Protein AF-A0A7V8SV93-F1 (afdb_monomer_lite)

Secondary structure (DSSP, 8-state):
-------HHHHHHHH-HHHHHHHHHHHHHHHHHHHHHT-SS--HHHHHHHHHHHHHHHH-

Foldseek 3Di:
DPPPPCPVLNVCCVPPPVSVVLVVLLVVLVVLLVVLVPDPDHDPVSVVSNVVSVVSNVVD

pLDDT: mean 76.56, std 10.62, range [39.06, 87.12]

Structure (mmCIF, N/CA/C/O backbone):
data_AF-A0A7V8SV93-F1
#
_entry.id   AF-A0A7V8SV93-F1
#
loop_
_atom_site.group_PDB
_atom_site.id
_atom_site.type_symbol
_atom_site.label_atom_id
_atom_site.label_alt_id
_atom_site.label_comp_id
_atom_site.label_asym_id
_atom_site.label_entity_id
_atom_site.label_seq_id
_atom_site.pdbx_PDB_ins_code
_atom_site.Cartn_x
_atom_site.Cartn_y
_atom_site.Cartn_z
_atom_site.occupancy
_atom_site.B_iso_or_equiv
_atom_site.auth_seq_id
_atom_site.auth_comp_id
_atom_site.auth_asym_id
_atom_site.auth_atom_id
_atom_site.pdbx_PDB_model_num
ATOM 1 N N . MET A 1 1 ? -6.118 -2.999 -35.390 1.00 39.06 1 MET A N 1
ATOM 2 C CA . MET A 1 1 ? -5.610 -3.689 -34.187 1.00 39.06 1 MET A CA 1
ATOM 3 C C . MET A 1 1 ? -5.226 -2.618 -33.193 1.00 39.06 1 MET A C 1
ATOM 5 O O . MET A 1 1 ? -4.354 -1.824 -33.516 1.00 39.06 1 MET A O 1
ATOM 9 N N . ALA A 1 2 ? -5.945 -2.510 -32.074 1.00 44.25 2 ALA A N 1
ATOM 10 C CA . ALA A 1 2 ? -5.616 -1.537 -31.040 1.00 44.25 2 ALA A CA 1
ATOM 11 C C . ALA A 1 2 ? -4.204 -1.857 -30.552 1.00 44.25 2 ALA A C 1
ATOM 13 O O . ALA A 1 2 ? -3.972 -2.935 -30.006 1.00 44.25 2 ALA A O 1
ATOM 14 N N . THR A 1 3 ? -3.250 -0.966 -30.814 1.00 49.31 3 THR A N 1
ATOM 15 C CA . THR A 1 3 ? -1.986 -0.984 -30.096 1.00 49.31 3 THR A CA 1
ATOM 16 C C . THR A 1 3 ? -2.379 -0.875 -28.637 1.00 49.31 3 THR A C 1
ATOM 18 O O . THR A 1 3 ? -2.848 0.174 -28.200 1.00 49.31 3 THR A O 1
ATOM 21 N N . ALA A 1 4 ? -2.306 -1.989 -27.907 1.00 58.47 4 ALA A N 1
ATOM 22 C CA . ALA A 1 4 ? -2.348 -1.962 -26.463 1.00 58.47 4 ALA A CA 1
ATOM 23 C C . ALA A 1 4 ? -1.176 -1.064 -26.079 1.00 58.47 4 ALA A C 1
ATOM 25 O O . ALA A 1 4 ? -0.022 -1.495 -26.111 1.00 58.47 4 ALA A O 1
ATOM 26 N N . GLN A 1 5 ? -1.466 0.222 -25.885 1.00 59.09 5 GLN A N 1
ATOM 27 C CA . GLN A 1 5 ? -0.526 1.201 -25.392 1.00 59.09 5 GLN A CA 1
ATOM 28 C C . GLN A 1 5 ? -0.164 0.642 -24.022 1.00 59.09 5 GLN A C 1
ATOM 30 O O . GLN A 1 5 ? -0.942 0.781 -23.079 1.00 59.09 5 GLN A O 1
ATOM 35 N N . ARG A 1 6 ? 0.924 -0.139 -23.948 1.00 58.31 6 ARG A N 1
ATOM 36 C CA . ARG A 1 6 ? 1.418 -0.668 -22.678 1.00 58.31 6 ARG A CA 1
ATOM 37 C C . ARG A 1 6 ? 1.486 0.535 -21.769 1.00 58.31 6 ARG A C 1
ATOM 39 O O . ARG A 1 6 ? 2.069 1.550 -22.170 1.00 58.31 6 ARG A O 1
ATOM 46 N N . ALA A 1 7 ? 0.819 0.458 -20.619 1.00 73.06 7 ALA A N 1
ATOM 47 C CA . ALA A 1 7 ? 0.833 1.586 -19.716 1.00 73.06 7 ALA A CA 1
ATOM 48 C C . ALA A 1 7 ? 2.313 1.917 -19.480 1.00 73.06 7 ALA A C 1
ATOM 50 O O . ALA A 1 7 ? 3.119 0.993 -19.348 1.00 73.06 7 ALA A O 1
ATOM 51 N N . PRO A 1 8 ? 2.724 3.192 -19.463 1.00 69.62 8 PRO A N 1
ATOM 52 C CA . PRO A 1 8 ? 4.125 3.539 -19.219 1.00 69.62 8 PRO A CA 1
ATOM 53 C C . PRO A 1 8 ? 4.654 2.876 -17.933 1.00 69.62 8 PRO A C 1
ATOM 55 O O . PRO A 1 8 ? 5.813 2.484 -17.864 1.00 69.62 8 PRO A O 1
ATOM 58 N N . ARG A 1 9 ? 3.755 2.615 -16.973 1.00 69.50 9 ARG A N 1
ATOM 59 C CA . ARG A 1 9 ? 3.975 1.763 -15.799 1.00 69.50 9 ARG A CA 1
ATOM 60 C C . ARG A 1 9 ? 4.458 0.341 -16.136 1.00 69.50 9 ARG A C 1
ATOM 62 O O . ARG A 1 9 ? 5.409 -0.120 -15.520 1.00 69.50 9 ARG A O 1
ATOM 69 N N . ASP A 1 10 ? 3.840 -0.343 -17.096 1.00 70.81 10 ASP A N 1
ATOM 70 C CA . ASP A 1 10 ? 4.197 -1.710 -17.508 1.00 70.81 10 ASP A CA 1
ATOM 71 C C . ASP A 1 10 ? 5.563 -1.761 -18.198 1.00 70.81 10 ASP A C 1
ATOM 73 O O . ASP A 1 10 ? 6.309 -2.725 -18.042 1.00 70.81 10 ASP A O 1
ATOM 77 N N . VAL A 1 11 ? 5.906 -0.708 -18.945 1.00 75.38 11 VAL A N 1
ATOM 78 C CA . VAL A 1 11 ? 7.229 -0.566 -19.568 1.00 75.38 11 VAL A CA 1
ATOM 79 C C . VAL A 1 11 ? 8.302 -0.388 -18.493 1.00 75.38 11 VAL A C 1
ATOM 81 O O . VAL A 1 11 ? 9.326 -1.064 -18.546 1.00 75.38 11 VAL A O 1
ATOM 84 N N . LEU A 1 12 ? 8.049 0.446 -17.479 1.00 72.75 12 LEU A N 1
ATOM 85 C CA . LEU A 1 12 ? 8.957 0.647 -16.343 1.00 72.75 12 LEU A CA 1
ATOM 86 C C . LEU A 1 12 ? 9.096 -0.616 -15.480 1.00 72.75 12 LEU A C 1
ATOM 88 O O . LEU A 1 12 ? 10.204 -0.979 -15.102 1.00 72.75 12 LEU A O 1
ATOM 92 N N . LEU A 1 13 ? 8.004 -1.352 -15.252 1.00 73.75 13 LEU A N 1
ATOM 93 C CA . LEU A 1 13 ? 8.025 -2.669 -14.599 1.00 73.75 13 LEU A CA 1
ATOM 94 C C . LEU A 1 13 ? 8.883 -3.697 -15.347 1.00 73.75 13 LEU A C 1
ATOM 96 O O . LEU A 1 13 ? 9.376 -4.632 -14.729 1.00 73.75 13 LEU A O 1
ATOM 100 N N . GLN A 1 14 ? 9.056 -3.577 -16.662 1.00 72.38 14 GLN A N 1
ATOM 101 C CA . GLN A 1 14 ? 9.906 -4.496 -17.425 1.00 72.38 14 GLN A CA 1
ATOM 102 C C . GLN A 1 14 ? 11.350 -4.001 -17.544 1.00 72.38 14 GLN A C 1
ATOM 104 O O . GLN A 1 14 ? 12.275 -4.812 -17.487 1.00 72.38 14 GLN A O 1
ATOM 109 N N . ALA A 1 15 ? 11.541 -2.692 -17.699 1.00 76.00 15 ALA A N 1
ATOM 110 C CA . ALA A 1 15 ? 12.839 -2.087 -17.971 1.00 76.00 15 ALA A CA 1
ATOM 111 C C . ALA A 1 15 ? 13.666 -1.818 -16.705 1.00 76.00 15 ALA A C 1
ATOM 113 O O . ALA A 1 15 ? 14.892 -1.879 -16.760 1.00 76.00 15 ALA A O 1
ATOM 114 N N . ASP A 1 16 ? 13.017 -1.551 -15.570 1.00 80.25 16 ASP A N 1
ATOM 115 C CA . ASP A 1 16 ? 13.673 -1.046 -14.367 1.00 80.25 16 ASP A CA 1
ATOM 116 C C . ASP A 1 16 ? 13.557 -2.053 -13.204 1.00 80.25 16 ASP A C 1
ATOM 118 O O . ASP A 1 16 ? 12.483 -2.540 -12.836 1.00 80.25 16 ASP A O 1
ATOM 122 N N . ALA A 1 17 ? 14.706 -2.454 -12.657 1.00 81.81 17 ALA A N 1
ATOM 123 C CA . ALA A 1 17 ? 14.779 -3.391 -11.538 1.00 81.81 17 ALA A CA 1
ATOM 124 C C . ALA A 1 17 ? 14.366 -2.752 -10.204 1.00 81.81 17 ALA A C 1
ATOM 126 O O . ALA A 1 17 ? 13.770 -3.432 -9.366 1.00 81.81 17 ALA A O 1
ATOM 127 N N . ASP A 1 18 ? 14.631 -1.462 -10.019 1.00 80.75 18 ASP A N 1
ATOM 128 C CA . ASP A 1 18 ? 14.275 -0.733 -8.807 1.00 80.75 18 ASP A CA 1
ATOM 129 C C . ASP A 1 18 ? 12.790 -0.371 -8.820 1.00 80.75 18 ASP A C 1
ATOM 131 O O . ASP A 1 18 ? 12.110 -0.558 -7.811 1.00 80.75 18 ASP A O 1
ATOM 135 N N . TYR A 1 19 ? 12.235 -0.023 -9.986 1.00 81.50 19 TYR A N 1
ATOM 136 C CA . TYR A 1 19 ? 10.785 0.145 -10.133 1.00 81.50 19 TYR A CA 1
ATOM 137 C C . TYR A 1 19 ? 10.012 -1.145 -9.815 1.00 81.50 19 TYR A C 1
ATOM 139 O O . TYR A 1 19 ? 8.965 -1.108 -9.168 1.00 81.50 19 TYR A O 1
ATOM 147 N N . ARG A 1 20 ? 10.540 -2.313 -10.212 1.00 82.06 20 ARG A N 1
ATOM 148 C CA . ARG A 1 20 ? 9.963 -3.618 -9.839 1.00 82.06 20 ARG A CA 1
ATOM 149 C C . ARG A 1 20 ? 9.973 -3.854 -8.336 1.00 82.06 20 ARG A C 1
ATOM 151 O O . ARG A 1 20 ? 8.966 -4.302 -7.795 1.00 82.06 20 ARG A O 1
ATOM 158 N N . ARG A 1 21 ? 11.090 -3.560 -7.665 1.00 84.88 21 ARG A N 1
ATOM 159 C CA . ARG A 1 21 ? 11.197 -3.684 -6.202 1.00 84.88 21 ARG A CA 1
ATOM 160 C C . ARG A 1 21 ? 10.197 -2.774 -5.501 1.00 84.88 21 ARG A C 1
ATOM 162 O O . ARG A 1 21 ? 9.500 -3.228 -4.601 1.00 84.88 21 ARG A O 1
ATOM 169 N N . LEU A 1 22 ? 10.089 -1.532 -5.960 1.00 85.06 22 LEU A N 1
ATOM 170 C CA . LEU A 1 22 ? 9.151 -0.549 -5.433 1.00 85.06 22 LEU A CA 1
ATOM 171 C C . LEU A 1 22 ? 7.695 -1.002 -5.616 1.00 85.06 22 LEU A C 1
ATOM 173 O O . LEU A 1 22 ? 6.899 -0.942 -4.683 1.00 85.06 22 LEU A O 1
ATOM 177 N N . ALA A 1 23 ? 7.352 -1.518 -6.799 1.00 83.56 23 ALA A N 1
ATOM 178 C CA . ALA A 1 23 ? 6.023 -2.051 -7.085 1.00 83.56 23 ALA A CA 1
ATOM 179 C C . ALA A 1 23 ? 5.677 -3.266 -6.204 1.00 83.56 23 ALA A C 1
ATOM 181 O O . ALA A 1 23 ? 4.543 -3.380 -5.734 1.00 83.56 23 ALA A O 1
ATOM 182 N N . GLU A 1 24 ? 6.645 -4.147 -5.944 1.00 86.56 24 GLU A N 1
ATOM 183 C CA . GLU A 1 24 ? 6.467 -5.286 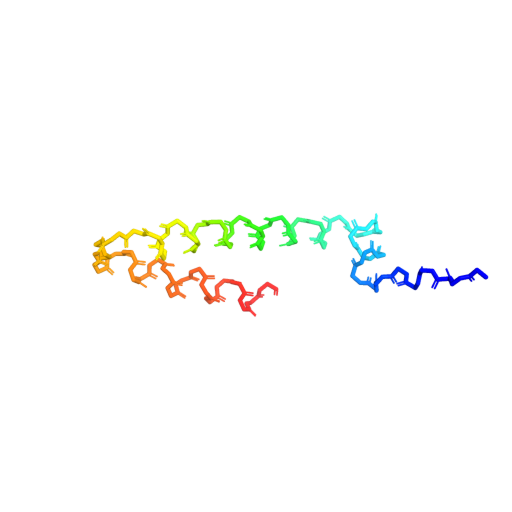-5.040 1.00 86.56 24 GLU A CA 1
ATOM 184 C C . GLU A 1 24 ? 6.289 -4.831 -3.584 1.00 86.56 24 GLU A C 1
ATOM 186 O O . GLU A 1 24 ? 5.371 -5.292 -2.909 1.00 86.56 24 GLU A O 1
ATOM 191 N N . GLN A 1 25 ? 7.083 -3.863 -3.114 1.00 86.06 25 GLN A N 1
ATOM 192 C CA . GLN A 1 25 ? 6.911 -3.264 -1.783 1.00 86.06 25 GLN A CA 1
ATOM 193 C C . GLN A 1 25 ? 5.530 -2.619 -1.627 1.00 86.06 25 GLN A C 1
ATOM 195 O O . GLN A 1 25 ? 4.838 -2.855 -0.640 1.00 86.06 25 GLN A O 1
ATOM 200 N N . HIS A 1 26 ? 5.076 -1.873 -2.636 1.00 86.12 26 HIS A N 1
ATOM 201 C CA . HIS A 1 26 ? 3.724 -1.317 -2.671 1.00 86.12 26 HIS A CA 1
ATOM 202 C C . HIS A 1 26 ? 2.648 -2.389 -2.534 1.00 86.12 26 HIS A C 1
ATOM 204 O O . HIS A 1 26 ? 1.691 -2.218 -1.777 1.00 86.12 26 HIS A O 1
ATOM 210 N N . ARG A 1 27 ? 2.800 -3.492 -3.272 1.00 86.06 27 ARG A N 1
ATOM 211 C CA . ARG A 1 27 ? 1.875 -4.620 -3.216 1.00 86.06 27 ARG A CA 1
ATOM 212 C C . ARG A 1 27 ? 1.861 -5.254 -1.824 1.00 86.06 27 ARG A C 1
ATOM 214 O O . ARG A 1 27 ? 0.783 -5.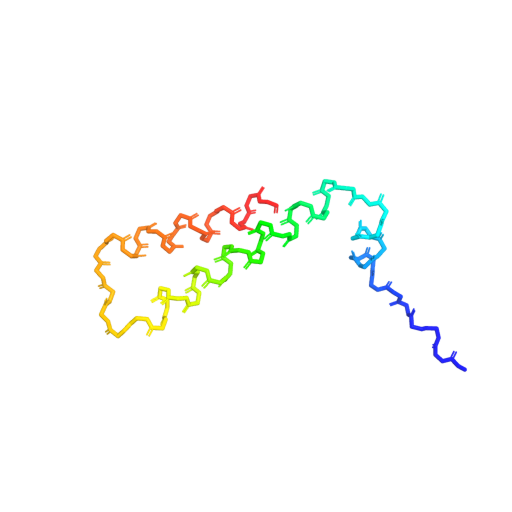583 -1.336 1.00 86.06 27 ARG A O 1
ATOM 221 N N . GLN A 1 28 ? 3.018 -5.406 -1.184 1.00 87.12 28 GLN A N 1
ATOM 222 C CA . GLN A 1 28 ? 3.126 -5.936 0.179 1.00 87.12 28 GLN A CA 1
ATOM 223 C C . GLN A 1 28 ? 2.412 -5.033 1.189 1.00 87.12 28 GLN A C 1
ATOM 225 O O . GLN A 1 28 ? 1.560 -5.516 1.934 1.00 87.12 28 GLN A O 1
ATOM 230 N N . TYR A 1 29 ? 2.658 -3.721 1.142 1.00 84.75 29 TYR A N 1
ATOM 231 C CA . TYR A 1 29 ? 1.977 -2.767 2.021 1.00 84.75 29 TYR A CA 1
ATOM 232 C C . TYR A 1 29 ? 0.462 -2.742 1.796 1.00 84.75 29 TYR A C 1
ATOM 234 O O . TYR A 1 29 ? -0.298 -2.637 2.756 1.00 84.75 29 TYR A O 1
ATOM 242 N N . ASP A 1 30 ? -0.004 -2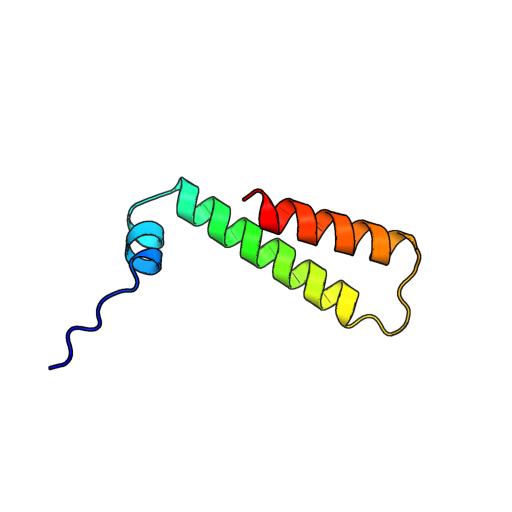.888 0.553 1.00 84.69 30 ASP A N 1
ATOM 243 C CA . ASP A 1 30 ? -1.439 -2.978 0.262 1.00 84.69 30 ASP A CA 1
ATOM 244 C C . ASP A 1 30 ? -2.082 -4.249 0.822 1.00 84.69 30 ASP A C 1
ATOM 246 O O . ASP A 1 30 ? -3.218 -4.203 1.299 1.00 84.69 30 ASP A O 1
ATOM 250 N N . LEU A 1 31 ? -1.373 -5.380 0.805 1.00 87.06 31 LEU A N 1
ATOM 251 C CA . LEU A 1 31 ? -1.857 -6.620 1.414 1.00 87.06 31 LEU A CA 1
ATOM 252 C C . LEU A 1 31 ? -1.944 -6.501 2.939 1.00 87.06 31 LEU A C 1
ATOM 254 O O . LEU A 1 31 ? -2.943 -6.925 3.524 1.00 87.06 31 LEU A O 1
ATOM 258 N N . GLU A 1 32 ? -0.945 -5.896 3.579 1.00 83.69 32 GLU A N 1
ATOM 259 C CA . GLU A 1 32 ? -0.959 -5.646 5.025 1.00 83.69 32 GLU A CA 1
ATOM 260 C C . GLU A 1 32 ? -2.067 -4.665 5.421 1.00 83.69 32 GLU A C 1
ATOM 262 O O . GLU A 1 32 ? -2.827 -4.948 6.348 1.00 83.69 32 GLU A O 1
ATOM 267 N N . LEU A 1 33 ? -2.256 -3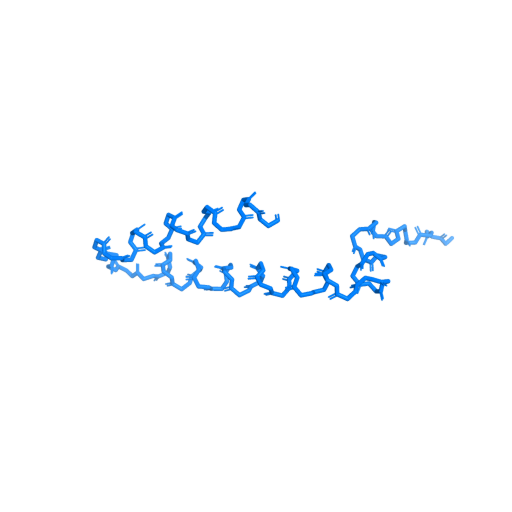.583 4.657 1.00 82.81 33 LEU A N 1
ATOM 268 C CA . LEU A 1 33 ? -3.372 -2.651 4.845 1.00 82.81 33 LEU A CA 1
ATOM 269 C C . LEU A 1 33 ? -4.727 -3.343 4.700 1.00 82.81 33 LEU A C 1
ATOM 271 O O . LEU A 1 33 ? -5.625 -3.102 5.503 1.00 82.81 33 LEU A O 1
ATOM 275 N N . GLN A 1 34 ? -4.892 -4.225 3.711 1.00 84.31 34 GLN A N 1
ATOM 276 C CA . GLN A 1 34 ? -6.126 -5.000 3.572 1.00 84.31 34 GLN A CA 1
ATOM 277 C C . GLN A 1 34 ? -6.340 -5.969 4.735 1.00 84.31 34 GLN A C 1
ATOM 279 O O . GLN A 1 34 ? -7.485 -6.178 5.130 1.00 84.31 34 GLN A O 1
ATOM 284 N N . ARG A 1 35 ? -5.275 -6.569 5.278 1.00 83.56 35 ARG A N 1
ATOM 285 C CA . ARG A 1 35 ? -5.360 -7.453 6.448 1.00 83.56 35 ARG A CA 1
ATOM 286 C C . ARG A 1 35 ? -5.837 -6.679 7.672 1.00 83.56 35 ARG A C 1
ATOM 288 O O . ARG A 1 35 ? -6.776 -7.119 8.327 1.00 83.56 35 ARG A O 1
ATOM 295 N N . ILE A 1 36 ? -5.229 -5.522 7.924 1.00 80.44 36 ILE A N 1
ATOM 296 C CA . ILE A 1 36 ? -5.586 -4.621 9.023 1.00 80.44 36 ILE A CA 1
ATOM 297 C C . ILE A 1 36 ? -7.029 -4.132 8.840 1.00 80.44 36 ILE A C 1
ATOM 299 O O . ILE A 1 36 ? -7.870 -4.356 9.702 1.00 80.44 36 ILE A O 1
ATOM 303 N N . SER A 1 37 ? -7.375 -3.599 7.665 1.00 78.56 37 SER A N 1
ATOM 304 C CA . SER A 1 37 ? -8.720 -3.086 7.367 1.00 78.56 37 SER A CA 1
ATOM 305 C C . SER A 1 37 ? -9.828 -4.145 7.422 1.00 78.56 37 SER A C 1
ATOM 307 O O . SER A 1 37 ? -10.989 -3.782 7.605 1.00 78.56 37 SER A O 1
ATOM 309 N N . LYS A 1 38 ? -9.512 -5.429 7.217 1.00 81.38 38 LYS A N 1
ATOM 310 C CA . LYS A 1 38 ? -10.475 -6.536 7.342 1.00 81.38 38 LYS A CA 1
ATOM 311 C C . LYS A 1 38 ? -10.576 -7.082 8.767 1.00 81.38 38 LYS A C 1
ATOM 313 O O . LYS A 1 38 ? -11.433 -7.931 9.010 1.00 81.38 38 LYS A O 1
ATOM 318 N N . SER A 1 39 ? -9.726 -6.632 9.692 1.00 77.00 39 SER A N 1
ATOM 319 C CA . SER A 1 39 ? -9.817 -7.027 11.093 1.00 77.00 39 SER A CA 1
ATOM 320 C C . SER A 1 39 ? -11.074 -6.410 11.723 1.00 77.00 39 SER A C 1
ATOM 322 O O . SER A 1 39 ? -11.243 -5.192 11.674 1.00 77.00 39 SER A O 1
ATOM 324 N N . PRO A 1 40 ? -11.974 -7.214 12.320 1.00 71.00 40 PRO A N 1
ATOM 325 C CA . PRO A 1 40 ? -13.207 -6.715 12.934 1.00 71.00 40 PRO A CA 1
ATOM 326 C C . PRO A 1 40 ? -12.958 -5.883 14.201 1.00 71.00 40 PRO A C 1
ATOM 328 O O . PRO A 1 40 ? -13.829 -5.116 14.605 1.00 71.00 40 PRO A O 1
ATOM 331 N N . TYR A 1 41 ? -11.778 -6.014 14.812 1.00 67.19 41 TYR A N 1
ATOM 332 C CA . TYR A 1 41 ? -11.362 -5.238 15.974 1.00 67.19 41 TYR A CA 1
ATOM 333 C C . TYR A 1 41 ? -9.956 -4.700 15.728 1.00 67.19 41 TYR A C 1
ATOM 335 O O . TYR A 1 41 ? -8.976 -5.430 15.852 1.00 67.19 41 TYR A O 1
ATOM 343 N N . LEU A 1 42 ? -9.881 -3.425 15.352 1.00 71.25 42 LEU A N 1
ATOM 344 C CA . LEU A 1 42 ? -8.627 -2.692 15.228 1.00 71.25 42 LEU A CA 1
ATOM 345 C C . LEU A 1 42 ? -8.199 -2.221 16.613 1.00 71.25 42 LEU A C 1
ATOM 347 O O . LEU A 1 42 ? -8.924 -1.471 17.273 1.00 71.25 42 LEU A O 1
ATOM 351 N N . ASN A 1 43 ? -7.034 -2.671 17.061 1.00 76.81 43 ASN A N 1
ATOM 352 C CA . ASN A 1 43 ? -6.408 -2.131 18.258 1.00 76.81 43 ASN A CA 1
ATOM 353 C C . ASN A 1 43 ? -5.629 -0.835 17.914 1.00 76.81 43 ASN A C 1
ATOM 355 O O . ASN A 1 43 ? -5.508 -0.433 16.754 1.00 76.81 43 ASN A O 1
ATOM 359 N N . ALA A 1 44 ? -5.120 -0.132 18.929 1.00 78.44 44 ALA A N 1
ATOM 360 C CA . ALA A 1 44 ? -4.378 1.115 18.716 1.00 78.44 44 ALA A CA 1
ATOM 361 C C . ALA A 1 44 ? -3.058 0.914 17.940 1.00 78.44 44 ALA A C 1
ATOM 363 O O . ALA A 1 44 ? -2.611 1.831 17.250 1.00 78.44 44 ALA A O 1
ATOM 364 N N . GLU A 1 45 ? -2.448 -0.270 18.029 1.00 79.81 45 GLU A N 1
ATOM 365 C CA . GLU A 1 45 ? -1.238 -0.625 17.281 1.00 79.81 45 GLU A CA 1
ATOM 366 C C . GLU A 1 45 ? -1.552 -0.843 15.795 1.00 79.81 45 GLU A C 1
ATOM 368 O O . GLU A 1 45 ? -0.836 -0.313 14.950 1.00 79.81 45 GLU A O 1
ATOM 373 N N . ASP A 1 46 ? -2.673 -1.492 15.474 1.00 75.75 46 ASP A N 1
ATOM 374 C CA . ASP A 1 46 ? -3.154 -1.712 14.108 1.00 75.75 46 ASP A CA 1
ATOM 375 C C . ASP A 1 46 ? -3.411 -0.378 13.389 1.00 75.75 46 ASP A C 1
ATOM 377 O O . ASP A 1 46 ? -3.049 -0.205 12.227 1.00 75.75 46 ASP A O 1
ATOM 381 N N . LEU A 1 47 ? -3.990 0.604 14.090 1.00 79.50 47 LEU A N 1
ATOM 382 C CA . LEU A 1 47 ? -4.206 1.963 13.574 1.00 79.50 47 LEU A CA 1
ATOM 383 C C . LEU A 1 47 ? -2.886 2.701 13.303 1.00 79.50 47 LEU A C 1
ATOM 385 O O . LEU A 1 47 ? -2.751 3.397 12.293 1.00 79.50 47 LEU A O 1
ATOM 389 N N . LEU A 1 48 ? -1.899 2.560 14.191 1.00 84.50 48 LEU A N 1
ATOM 390 C CA . LEU A 1 48 ? -0.567 3.137 13.995 1.00 84.50 48 LEU A CA 1
ATOM 391 C C . LEU A 1 48 ? 0.164 2.471 12.825 1.00 84.50 48 LEU A C 1
ATOM 393 O O . LEU A 1 48 ? 0.803 3.164 12.028 1.00 84.50 48 LEU A O 1
ATOM 397 N N . GLU A 1 49 ? 0.042 1.151 12.698 1.00 82.44 49 GLU A N 1
ATOM 398 C CA . GLU A 1 49 ? 0.599 0.375 11.596 1.00 82.44 49 GLU A CA 1
ATOM 399 C C . GLU A 1 49 ? -0.068 0.757 10.267 1.00 82.44 49 GLU A C 1
ATOM 401 O O . GLU A 1 49 ? 0.630 1.037 9.294 1.00 82.44 49 GLU A O 1
ATOM 406 N N . GLU A 1 50 ? -1.390 0.942 10.242 1.00 81.19 50 GLU A N 1
ATOM 407 C CA . GLU A 1 50 ? -2.128 1.431 9.074 1.00 81.19 50 GLU A CA 1
ATOM 408 C C . GLU A 1 50 ? -1.644 2.822 8.626 1.00 81.19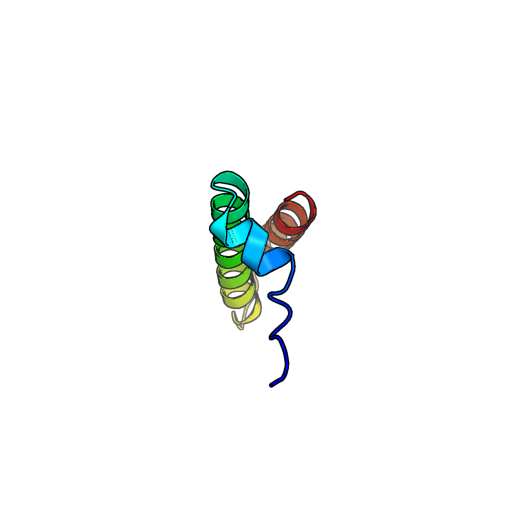 50 GLU A C 1
ATOM 410 O O . GLU A 1 50 ? -1.390 3.057 7.440 1.00 81.19 50 GLU A O 1
ATOM 415 N N . ILE A 1 51 ? -1.473 3.761 9.564 1.00 83.31 51 ILE A N 1
ATOM 416 C CA . ILE A 1 51 ? -0.969 5.112 9.270 1.00 83.31 51 ILE A CA 1
ATOM 417 C C . ILE A 1 51 ? 0.467 5.049 8.741 1.00 83.31 51 ILE A C 1
ATOM 419 O O . ILE A 1 51 ? 0.815 5.770 7.799 1.00 83.31 51 ILE A O 1
ATOM 423 N N . LYS A 1 52 ? 1.309 4.195 9.329 1.00 84.94 52 LYS A N 1
ATOM 424 C CA . LYS A 1 52 ? 2.698 4.012 8.905 1.00 84.94 52 LYS A CA 1
ATOM 425 C C . LYS A 1 52 ? 2.769 3.429 7.495 1.00 84.94 52 LYS A C 1
ATOM 427 O O . LYS A 1 52 ? 3.464 3.997 6.655 1.00 84.94 52 LYS A O 1
ATOM 432 N N . LEU A 1 53 ? 1.998 2.382 7.210 1.00 82.12 53 LEU A N 1
ATOM 433 C CA . LEU A 1 53 ? 1.911 1.760 5.889 1.00 82.12 53 LEU A CA 1
ATOM 434 C C . LEU A 1 53 ? 1.399 2.745 4.833 1.00 82.12 53 LEU A C 1
ATOM 436 O O . LEU A 1 53 ? 1.991 2.858 3.761 1.00 82.12 53 LEU A O 1
ATOM 440 N N . LYS A 1 54 ? 0.371 3.545 5.151 1.00 84.12 54 LYS A N 1
ATOM 441 C CA . LYS A 1 54 ? -0.116 4.617 4.262 1.00 84.12 54 LYS A CA 1
ATOM 442 C C . LYS A 1 54 ? 0.957 5.665 3.967 1.00 84.12 54 LYS A C 1
ATOM 444 O O . LYS A 1 54 ? 1.078 6.099 2.824 1.00 84.12 54 LYS A O 1
ATOM 449 N N . LYS A 1 55 ? 1.749 6.066 4.968 1.00 86.88 55 LYS A N 1
ATOM 450 C CA . LYS A 1 55 ? 2.860 7.013 4.776 1.00 86.88 55 LYS A CA 1
ATOM 451 C C . LYS A 1 55 ? 3.981 6.424 3.924 1.00 86.88 55 LYS A C 1
ATOM 453 O O . LYS A 1 55 ? 4.463 7.112 3.030 1.00 86.88 55 LYS A O 1
ATOM 458 N N . MET A 1 56 ? 4.360 5.168 4.164 1.00 79.50 56 MET A N 1
ATOM 459 C CA . MET A 1 56 ? 5.381 4.478 3.367 1.00 79.50 56 MET A CA 1
ATOM 460 C C . MET A 1 56 ? 4.934 4.350 1.909 1.00 79.50 56 MET A C 1
ATOM 462 O O . MET A 1 56 ? 5.684 4.728 1.018 1.00 79.50 56 MET A O 1
ATOM 466 N N . LYS A 1 57 ? 3.671 3.978 1.669 1.00 78.75 57 LYS A N 1
ATOM 467 C CA . LYS A 1 57 ? 3.068 3.945 0.328 1.00 78.75 57 LYS A CA 1
ATOM 468 C C . LYS A 1 57 ? 3.082 5.307 -0.388 1.00 78.75 57 LYS A C 1
ATOM 470 O O . LYS A 1 57 ? 3.032 5.344 -1.607 1.00 78.75 57 LYS A O 1
ATOM 475 N N . LEU A 1 58 ? 3.097 6.425 0.341 1.00 80.50 58 LEU A N 1
ATOM 476 C CA . LEU A 1 58 ? 3.116 7.769 -0.249 1.00 80.50 58 LEU A CA 1
ATOM 477 C C . LEU A 1 58 ? 4.534 8.251 -0.604 1.00 80.50 58 LEU A C 1
ATOM 479 O O . LEU A 1 58 ? 4.676 9.127 -1.448 1.00 80.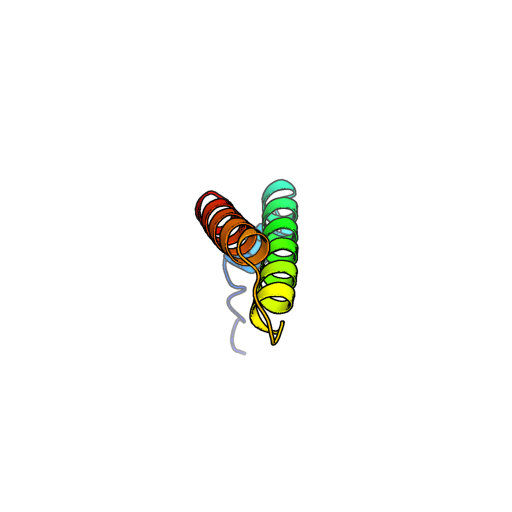50 58 LEU A O 1
ATOM 483 N N . HIS A 1 59 ? 5.561 7.756 0.096 1.00 68.56 59 HIS A N 1
ATOM 484 C CA . HIS A 1 59 ? 6.964 8.161 -0.099 1.00 68.56 59 HIS A CA 1
ATOM 485 C C . HIS A 1 59 ? 7.729 7.273 -1.087 1.00 68.56 59 HIS A C 1
ATOM 487 O O . HIS A 1 59 ? 8.850 7.619 -1.458 1.00 68.56 59 HIS A O 1
ATOM 493 N N . CYS A 1 60 ? 7.141 6.141 -1.462 1.00 55.12 60 CYS A N 1
ATOM 494 C CA . CYS A 1 60 ? 7.618 5.260 -2.515 1.00 55.12 60 CYS A CA 1
ATOM 495 C C . CYS A 1 60 ? 7.304 5.835 -3.903 1.00 55.12 60 CYS A C 1
ATOM 497 O O . CYS A 1 60 ? 6.151 6.267 -4.133 1.00 55.12 60 CYS A O 1
#

Sequence (60 aa):
MATAQRAPRDVLLQADADYRRLAEQHRQYDLELQRISKSPYLNAEDLLEEIKLKKMKLHC

Organism: NCBI:txid2741543

InterPro domains:
  IPR038444 DUF465 superfamily [G3DSA:6.10.280.50] (4-60)

Radius of gyration: 15.67 Å; chains: 1; bounding box: 28×16×53 Å